Protein AF-A0A4Q5YUN9-F1 (afdb_monomer_lite)

pLDDT: mean 82.02, std 14.16, range [30.28, 95.19]

Radius of gyration: 18.3 Å; chains: 1; bounding box: 40×48×58 Å

Secondary structure (DSSP, 8-state):
--PPPPPEEEE-GGGGGGSTT---HHHHHHHHHHHHT----TT-TTS-HHHHHHHHHHS-TTS-HHHHHHHHHHHHHHHHHHSPPPHHHHHHHHHHHTSS-SEEEE---S-HHHHTT-TTHHHHHHHHBS-SS--TT-TT-EEEETTEEEEETT--S-----------

Structure (mmCIF, N/CA/C/O backbone):
data_AF-A0A4Q5YUN9-F1
#
_entry.id   AF-A0A4Q5YUN9-F1
#
loop_
_atom_site.group_PDB
_atom_site.id
_atom_site.type_symbol
_atom_site.label_atom_id
_atom_site.label_alt_id
_atom_site.label_comp_id
_atom_site.label_asym_id
_atom_site.label_entity_id
_atom_site.label_seq_id
_atom_site.pdbx_PDB_ins_code
_atom_site.Cartn_x
_atom_site.Cartn_y
_atom_site.Cartn_z
_atom_site.occupancy
_atom_site.B_iso_or_equiv
_atom_site.auth_seq_id
_atom_site.auth_comp_id
_atom_site.auth_asym_id
_atom_site.auth_atom_id
_atom_site.pdbx_PDB_model_num
ATOM 1 N N . MET A 1 1 ? -8.666 -15.194 35.781 1.00 43.72 1 MET A N 1
ATOM 2 C CA . MET A 1 1 ? -8.783 -14.279 34.628 1.00 43.72 1 MET A CA 1
ATOM 3 C C . MET A 1 1 ? -8.007 -14.911 33.492 1.00 43.72 1 MET A C 1
ATOM 5 O O . MET A 1 1 ? -6.796 -15.022 33.620 1.00 43.72 1 MET A O 1
ATOM 9 N N . ASN A 1 2 ? -8.680 -15.401 32.452 1.00 51.34 2 ASN A N 1
ATOM 10 C CA . ASN A 1 2 ? -7.980 -15.794 31.231 1.00 51.34 2 ASN A CA 1
ATOM 11 C C . ASN A 1 2 ? -7.496 -14.503 30.572 1.00 51.34 2 ASN A C 1
ATOM 13 O O . ASN A 1 2 ? -8.319 -13.662 30.221 1.00 51.34 2 ASN A O 1
ATOM 17 N N . GLN A 1 3 ? -6.182 -14.313 30.477 1.00 57.44 3 GLN A N 1
ATOM 18 C CA . GLN A 1 3 ? -5.637 -13.286 29.598 1.00 57.44 3 GLN A CA 1
ATOM 19 C C . GLN A 1 3 ? -5.960 -13.714 28.166 1.00 57.44 3 GLN A C 1
ATOM 21 O O . GLN A 1 3 ? -5.531 -14.785 27.734 1.00 57.44 3 GLN A O 1
ATOM 26 N N . GLU A 1 4 ? -6.756 -12.919 27.453 1.00 69.44 4 GLU A N 1
ATOM 27 C CA . GLU A 1 4 ? -6.898 -13.103 26.013 1.00 69.44 4 GLU A CA 1
ATOM 28 C C . GLU A 1 4 ? -5.528 -12.926 25.363 1.00 69.44 4 GLU A C 1
ATOM 30 O O . GLU A 1 4 ? -4.819 -11.950 25.616 1.00 69.44 4 GLU A O 1
ATOM 35 N N . ILE A 1 5 ? -5.141 -13.901 24.542 1.00 71.25 5 ILE A N 1
ATOM 36 C CA . ILE A 1 5 ? -3.917 -13.814 23.755 1.00 71.25 5 ILE A CA 1
ATOM 37 C C . ILE A 1 5 ? -4.162 -12.749 22.680 1.00 71.25 5 ILE A C 1
ATOM 39 O O . ILE A 1 5 ? -5.113 -12.899 21.904 1.00 71.25 5 ILE A O 1
ATOM 43 N N . PRO A 1 6 ? -3.342 -11.687 22.607 1.00 71.94 6 PRO A N 1
ATOM 44 C CA . PRO A 1 6 ? -3.487 -10.679 21.572 1.00 71.94 6 PRO A CA 1
ATOM 45 C C . PRO A 1 6 ? -3.319 -11.335 20.200 1.00 71.94 6 PRO A C 1
ATOM 47 O O . PRO A 1 6 ? -2.358 -12.064 19.948 1.00 71.94 6 PRO A O 1
ATOM 50 N N . ARG A 1 7 ? -4.290 -11.098 19.320 1.00 87.00 7 ARG A N 1
ATOM 51 C CA . ARG A 1 7 ? -4.299 -11.604 17.946 1.00 87.00 7 ARG A CA 1
ATOM 52 C C . ARG A 1 7 ? -3.913 -10.471 17.013 1.00 87.00 7 ARG A C 1
ATOM 54 O O . ARG A 1 7 ? -4.378 -9.350 17.191 1.00 87.00 7 ARG A O 1
ATOM 61 N N . ALA A 1 8 ? -3.091 -10.788 16.022 1.00 92.81 8 ALA A N 1
ATOM 62 C CA . ALA A 1 8 ? -2.736 -9.873 14.952 1.00 92.81 8 ALA A CA 1
ATOM 63 C C . ALA A 1 8 ? -3.040 -10.518 13.600 1.00 92.81 8 ALA A C 1
ATOM 65 O O . ALA A 1 8 ? -2.871 -11.730 13.437 1.00 92.81 8 ALA A O 1
ATOM 66 N N . LEU A 1 9 ? -3.470 -9.708 12.635 1.00 94.81 9 LEU A N 1
ATOM 67 C CA . LEU A 1 9 ? -3.701 -10.143 11.262 1.00 94.81 9 LEU A CA 1
ATOM 68 C C . LEU A 1 9 ? -2.614 -9.574 10.353 1.00 94.81 9 LEU A C 1
ATOM 70 O O . LEU A 1 9 ? -2.399 -8.364 10.327 1.00 94.81 9 LEU A O 1
ATOM 74 N N . PHE A 1 10 ? -1.935 -10.442 9.601 1.00 94.94 10 PHE A N 1
ATOM 75 C CA . PHE A 1 10 ? -0.950 -10.020 8.610 1.00 94.94 10 PHE A CA 1
ATOM 76 C C . PHE A 1 10 ? -1.547 -10.068 7.204 1.00 94.94 10 PHE A C 1
ATOM 78 O O . PHE A 1 10 ? -2.002 -11.117 6.748 1.00 94.94 10 PHE A O 1
ATOM 85 N N . ILE A 1 11 ? -1.557 -8.920 6.529 1.00 93.19 11 ILE A N 1
ATOM 86 C CA . ILE A 1 11 ? -2.291 -8.700 5.285 1.00 93.19 11 ILE A CA 1
ATOM 87 C C . ILE A 1 11 ? -1.355 -8.198 4.191 1.00 93.19 11 ILE A C 1
ATOM 89 O O . ILE A 1 11 ? -0.727 -7.146 4.316 1.00 93.19 11 ILE A O 1
ATOM 93 N N . GLY A 1 12 ? -1.326 -8.918 3.073 1.00 90.88 12 GLY A N 1
ATOM 94 C CA . GLY A 1 12 ? -0.657 -8.476 1.852 1.00 90.88 12 GLY A CA 1
ATOM 95 C C . GLY A 1 12 ? -1.614 -7.917 0.799 1.00 90.88 12 GLY A C 1
ATOM 96 O O . GLY A 1 12 ? -2.833 -7.890 0.972 1.00 90.88 12 GLY A O 1
ATOM 97 N N . ASN A 1 13 ? -1.060 -7.566 -0.364 1.00 85.94 13 ASN A N 1
ATOM 98 C CA . ASN A 1 13 ? -1.799 -6.904 -1.448 1.00 85.94 13 ASN A CA 1
ATOM 99 C C . ASN A 1 13 ? -2.869 -7.799 -2.103 1.00 85.94 13 ASN A C 1
ATOM 101 O O . ASN A 1 13 ? -3.626 -7.345 -2.953 1.00 85.94 13 ASN A O 1
ATOM 105 N N . GLY A 1 14 ? -2.959 -9.076 -1.717 1.00 87.00 14 GLY A N 1
ATOM 106 C CA . GLY A 1 14 ? -3.996 -9.991 -2.196 1.00 87.00 14 GLY A CA 1
ATOM 107 C C . GLY A 1 14 ? -5.412 -9.454 -1.970 1.00 87.00 14 GLY A C 1
ATOM 108 O O . GLY A 1 14 ? -6.242 -9.568 -2.868 1.00 87.00 14 GLY A O 1
ATOM 109 N N . ILE A 1 15 ? -5.668 -8.785 -0.840 1.00 88.31 15 ILE A N 1
ATOM 110 C CA . ILE A 1 15 ? -6.987 -8.197 -0.555 1.00 88.31 15 ILE A CA 1
ATOM 111 C C . ILE A 1 15 ? -7.344 -7.030 -1.485 1.00 88.31 15 ILE A C 1
ATOM 113 O O . ILE A 1 15 ? -8.520 -6.770 -1.712 1.00 88.31 15 ILE A O 1
ATOM 117 N N . ASN A 1 16 ? -6.352 -6.374 -2.092 1.00 84.69 16 ASN A N 1
ATOM 118 C CA . ASN A 1 16 ? -6.584 -5.322 -3.079 1.00 84.69 16 ASN A CA 1
ATOM 119 C C . ASN A 1 16 ? -6.946 -5.873 -4.462 1.00 84.69 16 ASN A C 1
ATOM 121 O O . ASN A 1 16 ? -7.390 -5.126 -5.326 1.00 84.69 16 ASN A O 1
ATOM 125 N N . ARG A 1 17 ? -6.782 -7.184 -4.684 1.00 83.25 17 ARG A N 1
ATOM 126 C CA . ARG A 1 17 ? -7.028 -7.840 -5.977 1.00 83.25 17 ARG A CA 1
ATOM 127 C C . ARG A 1 17 ? -8.444 -8.381 -6.148 1.00 83.25 17 ARG A C 1
ATOM 129 O O . ARG A 1 17 ? -8.734 -8.995 -7.168 1.00 83.25 17 ARG A O 1
ATOM 136 N N . VAL A 1 18 ? -9.318 -8.176 -5.165 1.00 82.31 18 VAL A N 1
ATOM 137 C CA . VAL A 1 18 ? -10.702 -8.680 -5.201 1.00 82.31 18 VAL A CA 1
ATOM 138 C C . VAL A 1 18 ? -11.611 -7.879 -6.136 1.00 82.31 18 VAL A C 1
ATOM 140 O O . VAL A 1 18 ? -12.708 -8.328 -6.458 1.00 82.31 18 VAL A O 1
ATOM 143 N N . ALA A 1 19 ? -11.169 -6.697 -6.570 1.00 78.94 19 ALA A N 1
ATOM 144 C CA . ALA A 1 19 ? -11.916 -5.834 -7.470 1.00 78.94 19 ALA A CA 1
ATOM 145 C C . ALA A 1 19 ? -11.408 -5.927 -8.919 1.00 78.94 19 ALA A C 1
ATOM 147 O O . ALA A 1 19 ? -10.200 -6.037 -9.134 1.00 78.94 19 ALA A O 1
ATOM 148 N N . PRO A 1 20 ? -12.293 -5.785 -9.925 1.00 73.50 20 PRO A N 1
ATOM 149 C CA . PRO A 1 20 ? -11.892 -5.722 -11.334 1.00 73.50 20 PRO A CA 1
ATOM 150 C C . PRO A 1 20 ? -10.954 -4.553 -11.664 1.00 73.50 20 PRO A C 1
ATOM 152 O O . PRO A 1 20 ? -10.188 -4.629 -12.617 1.00 73.50 20 PRO A O 1
ATOM 155 N N . THR A 1 21 ? -11.007 -3.475 -10.878 1.00 72.94 21 THR A N 1
ATOM 156 C CA . THR A 1 21 ? -10.164 -2.280 -11.037 1.00 72.94 21 THR A CA 1
ATOM 157 C C . THR A 1 21 ? -8.778 -2.430 -10.404 1.00 72.94 21 THR A C 1
ATOM 159 O O . THR A 1 21 ? -7.999 -1.479 -10.406 1.00 72.94 21 THR A O 1
ATOM 162 N N . ALA A 1 22 ? -8.457 -3.598 -9.839 1.00 74.56 22 ALA A N 1
ATOM 163 C CA . ALA A 1 22 ? -7.184 -3.827 -9.179 1.00 74.56 22 ALA A CA 1
ATOM 164 C C . ALA A 1 22 ? -6.011 -3.721 -10.160 1.00 74.56 22 ALA A C 1
ATOM 166 O O . ALA A 1 22 ? -5.960 -4.406 -11.183 1.00 74.56 22 ALA A O 1
ATOM 167 N N . VAL A 1 23 ? -5.018 -2.910 -9.798 1.00 77.50 23 VAL A N 1
ATOM 168 C CA . VAL A 1 23 ? -3.781 -2.785 -10.569 1.00 77.50 23 VAL A CA 1
ATOM 169 C C . VAL A 1 23 ? -2.986 -4.086 -10.451 1.00 77.50 23 VAL A C 1
ATOM 171 O O . VAL A 1 23 ? -2.543 -4.474 -9.367 1.00 77.50 23 VAL A O 1
ATOM 174 N N . SER A 1 24 ? -2.812 -4.780 -11.577 1.00 81.69 24 SER A N 1
ATOM 175 C CA . SER A 1 24 ? -1.948 -5.957 -11.650 1.00 81.69 24 SER A CA 1
ATOM 176 C C . SER A 1 24 ? -0.476 -5.547 -11.771 1.00 81.69 24 SER A C 1
ATOM 178 O O . SER A 1 24 ? -0.161 -4.485 -12.307 1.00 81.69 24 SER A O 1
ATOM 180 N N . TRP A 1 25 ? 0.441 -6.404 -11.314 1.00 82.88 25 TRP A N 1
ATOM 181 C CA . TRP A 1 25 ? 1.881 -6.171 -11.476 1.00 82.88 25 TRP A CA 1
ATOM 182 C C . TRP A 1 25 ? 2.306 -6.063 -12.945 1.00 82.88 25 TRP A C 1
ATOM 184 O O . TRP A 1 25 ? 3.119 -5.202 -13.263 1.00 82.88 25 TRP A O 1
ATOM 194 N N . GLY A 1 26 ? 1.739 -6.882 -13.837 1.00 85.94 26 GLY A N 1
ATOM 195 C CA . GLY A 1 26 ? 2.041 -6.820 -15.270 1.00 85.94 26 GLY A CA 1
ATOM 196 C C . GLY A 1 26 ? 1.648 -5.468 -15.862 1.00 85.94 26 GLY A C 1
ATOM 197 O O . GLY A 1 26 ? 2.488 -4.771 -16.419 1.00 85.94 26 GLY A O 1
ATOM 198 N N . SER A 1 27 ? 0.409 -5.036 -15.614 1.00 87.19 27 SER A N 1
ATOM 199 C CA . SER A 1 27 ? -0.101 -3.735 -16.069 1.00 87.19 27 SER A CA 1
ATOM 200 C C . SER A 1 27 ? 0.699 -2.559 -15.495 1.00 87.19 27 SER A C 1
ATOM 202 O O . SER A 1 27 ? 0.921 -1.562 -16.178 1.00 87.19 27 SER A O 1
ATOM 204 N N . LEU A 1 28 ? 1.154 -2.671 -14.241 1.00 89.06 28 LEU A N 1
ATOM 205 C CA . LEU A 1 28 ? 1.999 -1.664 -13.603 1.00 89.06 28 LEU A CA 1
ATOM 206 C C . LEU A 1 28 ? 3.365 -1.552 -14.292 1.00 89.06 28 LEU A C 1
ATOM 208 O O . LEU A 1 28 ? 3.816 -0.444 -14.580 1.00 89.06 28 LEU A O 1
ATOM 212 N N . LEU A 1 29 ? 4.020 -2.685 -14.557 1.00 91.50 29 LEU A N 1
ATOM 213 C CA . LEU A 1 29 ? 5.324 -2.714 -15.217 1.00 91.50 29 LEU A CA 1
ATOM 214 C C . LEU A 1 29 ? 5.233 -2.273 -16.681 1.00 91.50 29 LEU A C 1
ATOM 216 O O . LEU A 1 29 ? 6.092 -1.522 -17.127 1.00 91.50 29 LEU A O 1
ATOM 220 N N . GLU A 1 30 ? 4.178 -2.644 -17.406 1.00 91.31 30 GLU A N 1
ATOM 221 C CA . GLU A 1 30 ? 3.917 -2.133 -18.760 1.00 91.31 30 GLU A CA 1
ATOM 222 C C . GLU A 1 30 ? 3.748 -0.609 -18.766 1.00 91.31 30 GLU A C 1
ATOM 224 O O . GLU A 1 30 ? 4.297 0.094 -19.613 1.00 91.31 30 GLU A O 1
ATOM 229 N N . ASN A 1 31 ? 3.024 -0.060 -17.789 1.00 91.69 31 ASN A N 1
ATOM 230 C CA . ASN A 1 31 ? 2.848 1.385 -17.694 1.00 91.69 31 ASN A CA 1
ATOM 231 C C . ASN A 1 31 ? 4.172 2.107 -17.386 1.00 91.69 31 ASN A C 1
ATOM 233 O O . ASN A 1 31 ? 4.470 3.155 -17.962 1.00 91.69 31 ASN A O 1
ATOM 237 N N . LEU A 1 32 ? 4.996 1.527 -16.509 1.00 91.69 32 LEU A N 1
ATOM 238 C CA . LEU A 1 32 ? 6.330 2.040 -16.209 1.00 91.69 32 LEU A CA 1
ATOM 239 C C . LEU A 1 32 ? 7.255 1.964 -17.432 1.00 91.69 32 LEU A C 1
ATOM 241 O O . LEU A 1 32 ? 8.004 2.908 -17.674 1.00 91.69 32 LEU A O 1
ATOM 245 N N . SER A 1 33 ? 7.201 0.885 -18.217 1.00 90.88 33 SER A N 1
ATOM 246 C CA . SER A 1 33 ? 8.100 0.692 -19.363 1.00 90.88 33 SER A CA 1
ATOM 247 C C . SER A 1 33 ? 7.824 1.744 -20.430 1.00 90.88 33 SER A C 1
ATOM 249 O O . SER A 1 33 ? 8.746 2.405 -20.907 1.00 90.88 33 SER A O 1
ATOM 251 N N . GLN A 1 34 ? 6.543 2.019 -20.681 1.00 91.50 34 GLN A N 1
ATOM 252 C CA . GLN A 1 34 ? 6.093 3.098 -21.554 1.00 91.50 34 GLN A CA 1
ATOM 253 C C . GLN A 1 34 ? 6.468 4.482 -21.009 1.00 91.50 34 GLN A C 1
ATOM 255 O O . GLN A 1 34 ? 7.010 5.309 -21.740 1.00 91.50 34 GLN A O 1
ATOM 260 N N . LYS A 1 35 ? 6.213 4.749 -19.719 1.00 91.31 35 LYS A N 1
ATOM 261 C CA . LYS A 1 35 ? 6.462 6.063 -19.102 1.00 91.31 35 LYS A CA 1
ATOM 262 C C . LYS A 1 35 ? 7.938 6.452 -19.114 1.00 91.31 35 LYS A C 1
ATOM 264 O O . LYS A 1 35 ? 8.254 7.619 -19.338 1.00 91.31 35 LYS A O 1
ATOM 269 N N . PHE A 1 36 ? 8.815 5.496 -18.826 1.00 88.88 36 PHE A N 1
ATOM 270 C CA . PHE A 1 36 ? 10.256 5.719 -18.734 1.00 88.88 36 PHE A CA 1
ATOM 271 C C . PHE A 1 36 ? 10.995 5.363 -20.027 1.00 88.88 36 PHE A C 1
ATOM 273 O O . PHE A 1 36 ? 12.206 5.542 -20.078 1.00 88.88 36 PHE A O 1
ATOM 280 N N . ASN A 1 37 ? 10.287 4.925 -21.074 1.00 88.19 37 ASN A N 1
ATOM 281 C CA . ASN A 1 37 ? 10.857 4.505 -22.355 1.00 88.19 37 ASN A CA 1
ATOM 282 C C . ASN A 1 37 ? 11.957 3.439 -22.183 1.00 88.19 37 ASN A C 1
ATOM 284 O O . ASN A 1 37 ? 13.083 3.598 -22.656 1.00 88.19 37 ASN A O 1
ATOM 288 N N . VAL A 1 38 ? 11.640 2.380 -21.434 1.00 87.44 38 VAL A N 1
ATOM 289 C CA . VAL A 1 38 ? 12.524 1.228 -21.212 1.00 87.44 38 VAL A CA 1
ATOM 290 C C . VAL A 1 38 ? 11.939 0.018 -21.923 1.00 87.44 38 VAL A C 1
ATOM 292 O O . VAL A 1 38 ? 10.766 -0.292 -21.735 1.00 87.44 38 VAL A O 1
ATOM 295 N N . ASP A 1 39 ? 12.755 -0.670 -22.713 1.00 87.00 39 ASP A N 1
ATOM 296 C CA . ASP A 1 39 ? 12.360 -1.916 -23.367 1.00 87.00 39 ASP A CA 1
ATOM 297 C C . ASP A 1 39 ? 12.600 -3.099 -22.422 1.00 87.00 39 ASP A C 1
ATOM 299 O O . ASP A 1 39 ? 13.734 -3.325 -21.999 1.00 87.00 39 ASP A O 1
ATOM 303 N N . ILE A 1 40 ? 11.530 -3.808 -22.045 1.00 87.94 40 ILE A N 1
ATOM 304 C CA . ILE A 1 40 ? 11.577 -4.962 -21.138 1.00 87.94 40 ILE A CA 1
ATOM 305 C C . ILE A 1 40 ? 10.619 -6.033 -21.623 1.00 87.94 40 ILE A C 1
ATOM 307 O O . ILE A 1 40 ? 9.424 -5.796 -21.793 1.00 87.94 40 ILE A O 1
ATOM 311 N N . ASP A 1 41 ? 11.133 -7.253 -21.733 1.00 89.56 41 ASP A N 1
ATOM 312 C CA . ASP A 1 41 ? 10.315 -8.428 -22.013 1.00 89.56 41 ASP A CA 1
ATOM 313 C C . ASP A 1 41 ? 9.504 -8.855 -20.776 1.00 89.56 41 ASP A C 1
ATOM 315 O O . ASP A 1 41 ? 10.024 -9.527 -19.889 1.00 89.56 41 ASP A O 1
ATOM 319 N N . LEU A 1 42 ? 8.236 -8.457 -20.697 1.00 88.25 42 LEU A N 1
ATOM 320 C CA . LEU A 1 42 ? 7.323 -8.865 -19.620 1.00 88.25 42 LEU A CA 1
ATOM 321 C C . LEU A 1 42 ? 6.608 -10.199 -19.895 1.00 88.25 42 LEU A C 1
ATOM 323 O O . LEU A 1 42 ? 5.836 -10.648 -19.051 1.00 88.25 42 LEU A O 1
ATOM 327 N N . GLN A 1 43 ? 6.859 -10.827 -21.049 1.00 88.81 43 GLN A N 1
ATOM 328 C CA . GLN A 1 43 ? 6.252 -12.099 -21.460 1.00 88.81 43 GLN A CA 1
ATOM 329 C C . GLN 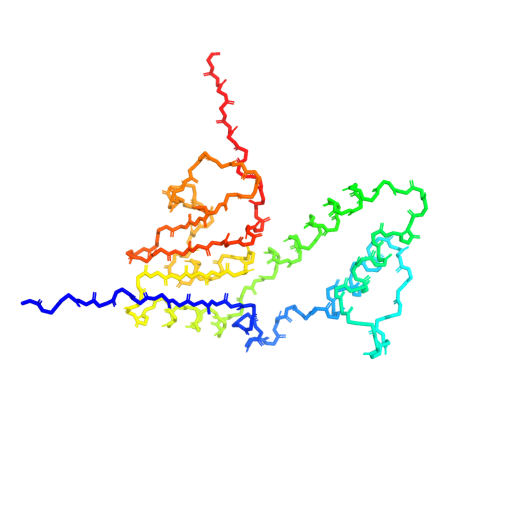A 1 43 ? 7.154 -13.306 -21.155 1.00 88.81 43 GLN A C 1
ATOM 331 O O . GLN A 1 43 ? 6.772 -14.450 -21.386 1.00 88.81 43 GLN A O 1
ATOM 336 N N . ASN A 1 44 ? 8.360 -13.069 -20.635 1.00 88.62 44 ASN A N 1
ATOM 337 C CA . ASN A 1 44 ? 9.283 -14.125 -20.248 1.00 88.62 44 ASN A CA 1
ATOM 338 C C . ASN A 1 44 ? 8.870 -14.784 -18.923 1.00 88.62 44 ASN A C 1
ATOM 340 O O . ASN A 1 44 ? 9.114 -14.237 -17.847 1.00 88.62 44 ASN A O 1
ATOM 344 N N . ASP A 1 45 ? 8.349 -16.009 -19.003 1.00 87.44 45 ASP A N 1
ATOM 345 C CA . ASP A 1 45 ? 7.948 -16.820 -17.843 1.00 87.44 45 ASP A CA 1
ATOM 346 C C . ASP A 1 45 ? 9.085 -17.089 -16.838 1.00 87.44 45 ASP A C 1
ATOM 348 O O . ASP A 1 45 ? 8.836 -17.335 -15.657 1.00 87.44 45 ASP A O 1
ATOM 352 N N . LEU A 1 46 ? 10.349 -17.035 -17.276 1.00 90.75 46 LEU A N 1
ATOM 353 C CA . LEU A 1 46 ? 11.522 -17.207 -16.413 1.00 90.75 46 LEU A CA 1
ATOM 354 C C . LEU A 1 46 ? 11.952 -15.904 -15.724 1.00 90.75 46 LEU A C 1
ATOM 356 O O . LEU A 1 46 ? 12.836 -15.937 -14.864 1.00 90.75 46 LEU A O 1
ATOM 360 N N . LYS A 1 47 ? 11.352 -14.762 -16.082 1.00 89.44 47 LYS A N 1
ATOM 361 C CA . LYS A 1 47 ? 11.667 -13.448 -15.518 1.00 89.44 47 LYS A CA 1
ATOM 362 C C . LYS A 1 47 ? 10.533 -12.971 -14.604 1.00 89.44 47 LYS A C 1
ATOM 364 O O . LYS A 1 47 ? 9.623 -12.275 -15.053 1.00 89.44 47 LYS A O 1
ATOM 369 N N . PRO A 1 48 ? 10.573 -13.298 -13.300 1.00 89.38 48 PRO A N 1
ATOM 370 C CA . PRO A 1 48 ? 9.585 -12.794 -12.358 1.00 89.38 48 PRO A CA 1
ATOM 371 C C . PRO A 1 48 ? 9.611 -11.260 -12.297 1.00 89.38 48 PRO A C 1
ATOM 373 O O . PRO A 1 48 ? 10.654 -10.626 -12.459 1.00 89.38 48 PRO A O 1
ATOM 376 N N . PHE A 1 49 ? 8.459 -10.659 -11.999 1.00 88.88 49 PHE A N 1
ATOM 377 C CA . PHE A 1 49 ? 8.270 -9.203 -11.986 1.00 88.88 49 PHE A CA 1
ATOM 378 C C . PHE A 1 49 ? 9.294 -8.394 -11.173 1.00 88.88 49 PHE A C 1
ATOM 380 O O . PHE A 1 49 ? 9.669 -7.321 -11.644 1.00 88.88 49 PHE A O 1
ATOM 387 N N . PRO A 1 50 ? 9.805 -8.861 -10.014 1.00 89.00 50 PRO A N 1
ATOM 388 C CA . PRO A 1 50 ? 10.897 -8.169 -9.335 1.00 89.00 50 PRO A CA 1
ATOM 389 C C . PRO A 1 50 ? 12.153 -8.021 -10.203 1.00 89.00 50 PRO A C 1
ATOM 391 O O . PRO A 1 50 ? 12.725 -6.939 -10.241 1.00 89.00 50 PRO A O 1
ATOM 394 N N . LEU A 1 51 ? 12.536 -9.056 -10.961 1.00 90.88 51 LEU A N 1
ATOM 395 C CA . LEU A 1 51 ? 13.693 -8.981 -11.860 1.00 90.88 51 LEU A CA 1
ATOM 396 C C . LEU A 1 51 ? 13.433 -8.047 -13.042 1.00 90.88 51 LEU A C 1
ATOM 398 O O . LEU A 1 51 ? 14.320 -7.291 -13.420 1.00 90.88 51 LEU A O 1
ATOM 402 N N . ALA A 1 52 ? 12.217 -8.049 -13.595 1.00 91.19 52 ALA A N 1
ATOM 403 C CA . ALA A 1 52 ? 11.838 -7.093 -14.635 1.00 91.19 52 ALA A CA 1
ATOM 404 C C . ALA A 1 52 ? 11.905 -5.641 -14.126 1.00 91.19 52 ALA A C 1
ATOM 406 O O . ALA A 1 52 ? 12.389 -4.759 -14.828 1.00 91.19 52 ALA A O 1
ATOM 407 N N . PHE A 1 53 ? 11.476 -5.387 -12.886 1.00 90.88 53 PHE A N 1
ATOM 408 C CA . PHE A 1 53 ? 11.608 -4.072 -12.257 1.00 90.88 53 PHE A CA 1
ATOM 409 C C . PHE A 1 53 ? 13.076 -3.675 -12.037 1.00 90.88 53 PHE A C 1
ATOM 411 O O . PHE A 1 53 ? 13.440 -2.522 -12.247 1.00 90.88 53 PHE A O 1
ATOM 418 N N . GLU A 1 54 ? 13.935 -4.611 -11.632 1.00 89.75 54 GLU A N 1
ATOM 419 C CA . GLU A 1 54 ? 15.371 -4.357 -11.473 1.00 89.75 54 GLU A CA 1
ATOM 420 C C . GLU A 1 54 ? 16.063 -4.075 -12.812 1.00 89.75 54 GLU A C 1
ATOM 422 O O . GLU A 1 54 ? 16.839 -3.124 -12.903 1.00 89.75 54 GLU A O 1
ATOM 427 N N . GLU A 1 55 ? 15.740 -4.837 -13.861 1.00 90.38 55 GLU A N 1
ATOM 428 C CA . GLU A 1 55 ? 16.211 -4.614 -15.236 1.00 90.38 55 GLU A CA 1
ATOM 429 C C . GLU A 1 55 ? 15.885 -3.193 -15.713 1.00 90.38 55 GLU A C 1
ATOM 431 O O . GLU A 1 55 ? 16.728 -2.498 -16.279 1.00 90.38 55 GLU A O 1
ATOM 436 N N . MET A 1 56 ? 14.686 -2.726 -15.378 1.00 88.56 56 MET A N 1
ATOM 437 C CA . MET A 1 56 ? 14.215 -1.362 -15.590 1.00 88.56 56 MET A CA 1
ATOM 438 C C . MET A 1 56 ? 15.152 -0.301 -15.031 1.00 88.56 56 MET A C 1
ATOM 440 O O . MET A 1 56 ? 15.472 0.657 -15.728 1.00 88.56 56 MET A O 1
ATOM 444 N N . LEU A 1 57 ? 15.613 -0.496 -13.793 1.00 87.75 57 LEU A N 1
ATOM 445 C CA . LEU A 1 57 ? 16.471 0.451 -13.080 1.00 87.75 57 LEU A CA 1
ATOM 446 C C . LEU A 1 57 ? 17.884 0.527 -13.663 1.00 87.75 57 LEU A C 1
ATOM 448 O O . LEU A 1 57 ? 18.530 1.569 -13.557 1.00 87.75 57 LEU A O 1
ATOM 452 N N . ILE A 1 58 ? 18.377 -0.574 -14.235 1.00 84.44 58 ILE A N 1
ATOM 453 C CA . ILE A 1 58 ? 19.747 -0.680 -14.763 1.00 84.44 58 ILE A CA 1
ATOM 454 C C . ILE A 1 58 ? 19.828 -0.472 -16.279 1.00 84.44 58 ILE A C 1
ATOM 456 O O . ILE A 1 58 ? 20.908 -0.197 -16.800 1.00 84.44 58 ILE A O 1
ATOM 460 N N . GLY A 1 59 ? 18.708 -0.601 -16.996 1.00 76.56 59 GLY A N 1
ATOM 461 C CA . GLY A 1 59 ? 18.662 -0.583 -18.458 1.00 76.56 59 GLY A CA 1
ATOM 462 C C . GLY A 1 59 ? 18.997 0.772 -19.086 1.00 76.56 59 GLY A C 1
ATOM 463 O O . GLY A 1 59 ? 19.384 0.829 -20.254 1.00 76.56 59 GLY A O 1
ATOM 464 N N . GLN A 1 60 ? 18.908 1.870 -18.328 1.00 75.88 60 GLN A N 1
ATOM 465 C CA . GLN A 1 60 ? 19.201 3.209 -18.838 1.00 75.88 60 GLN A CA 1
ATOM 466 C C . GLN A 1 60 ? 20.591 3.706 -18.457 1.00 75.88 60 GLN A C 1
ATOM 468 O O . GLN A 1 60 ? 20.839 4.162 -17.346 1.00 75.88 60 GLN A O 1
ATOM 473 N N . LYS A 1 61 ? 21.489 3.682 -19.445 1.00 69.06 61 LYS A N 1
ATOM 474 C CA . LYS A 1 61 ? 22.910 4.027 -19.293 1.00 69.06 61 LYS A CA 1
ATOM 475 C C . LYS A 1 61 ? 23.179 5.481 -18.893 1.00 69.06 61 LYS A C 1
ATOM 477 O O . LYS A 1 61 ? 24.228 5.750 -18.319 1.00 69.06 61 LYS A O 1
ATOM 482 N N . GLU A 1 62 ? 22.270 6.405 -19.204 1.00 69.94 62 GLU A N 1
ATOM 483 C CA . GLU A 1 62 ? 22.477 7.849 -18.990 1.00 69.94 62 GLU A CA 1
ATOM 484 C C . GLU A 1 62 ? 21.772 8.405 -17.745 1.00 69.94 62 GLU A C 1
ATOM 486 O O . GLU A 1 62 ? 22.004 9.551 -17.366 1.00 69.94 62 GLU A O 1
ATOM 491 N N . THR A 1 63 ? 20.945 7.600 -17.071 1.00 75.94 63 THR A N 1
ATOM 492 C CA . THR A 1 63 ? 20.197 8.041 -15.888 1.00 75.94 63 THR A CA 1
ATOM 493 C C . THR A 1 63 ? 20.799 7.429 -14.631 1.00 75.94 63 THR A C 1
ATOM 495 O O . THR A 1 63 ? 21.066 6.232 -14.573 1.00 75.94 63 THR A O 1
ATOM 498 N N . ASN A 1 64 ? 20.989 8.235 -13.584 1.00 84.62 64 ASN A N 1
ATOM 499 C CA . ASN A 1 64 ? 21.375 7.713 -12.277 1.00 84.62 64 ASN A CA 1
ATOM 500 C C . ASN A 1 64 ? 20.286 6.740 -11.770 1.00 84.62 64 ASN A C 1
ATOM 502 O O . ASN A 1 64 ? 19.128 7.158 -11.645 1.00 84.62 64 ASN A O 1
ATOM 506 N N . PRO A 1 65 ? 20.620 5.485 -11.408 1.00 83.25 65 PRO A N 1
ATOM 507 C CA . PRO A 1 65 ? 19.636 4.508 -10.938 1.00 83.25 65 PRO A CA 1
ATOM 508 C C . PRO A 1 65 ? 18.790 4.993 -9.751 1.00 83.25 65 PRO A C 1
ATOM 510 O O . PRO A 1 65 ? 17.620 4.633 -9.629 1.00 83.25 65 PRO A O 1
ATOM 513 N N . ASN A 1 66 ? 19.339 5.854 -8.886 1.00 85.00 66 ASN A N 1
ATOM 514 C CA . ASN A 1 66 ? 18.594 6.425 -7.762 1.00 85.00 66 ASN A CA 1
ATOM 515 C C . ASN A 1 66 ? 17.516 7.422 -8.208 1.00 85.00 66 ASN A C 1
ATOM 517 O O . ASN A 1 66 ? 16.435 7.455 -7.614 1.00 85.00 66 ASN A O 1
ATOM 521 N N . ASP A 1 67 ? 17.793 8.220 -9.240 1.00 85.94 67 ASP A N 1
ATOM 522 C CA . ASP A 1 67 ? 16.829 9.178 -9.786 1.00 85.94 67 ASP A CA 1
ATOM 523 C C . ASP A 1 67 ? 15.718 8.448 -10.539 1.00 85.94 67 ASP A C 1
ATOM 525 O O . ASP A 1 67 ? 14.540 8.761 -10.355 1.00 85.94 67 ASP A O 1
ATOM 529 N N . MET A 1 68 ? 16.075 7.400 -11.288 1.00 86.50 68 MET A N 1
ATOM 530 C CA . MET A 1 68 ? 15.107 6.509 -11.924 1.00 86.50 68 MET A CA 1
ATOM 531 C C . MET A 1 68 ? 14.212 5.822 -10.888 1.00 86.50 68 MET A C 1
ATOM 533 O O . MET A 1 68 ? 12.988 5.911 -10.978 1.00 86.50 68 MET A O 1
ATOM 537 N N . LEU A 1 69 ? 14.797 5.229 -9.842 1.00 87.44 69 LEU A N 1
ATOM 538 C CA . LEU A 1 69 ? 14.044 4.606 -8.753 1.00 87.44 69 LEU A CA 1
ATOM 539 C C . LEU A 1 69 ? 13.084 5.595 -8.084 1.00 87.44 69 LEU A C 1
ATOM 541 O O . LEU A 1 69 ? 11.947 5.245 -7.761 1.00 87.44 69 LEU A O 1
ATOM 545 N N . LYS A 1 70 ? 13.533 6.833 -7.857 1.00 85.56 70 LYS A N 1
ATOM 546 C CA . LYS A 1 70 ? 12.700 7.891 -7.283 1.00 85.56 70 LYS A CA 1
ATOM 547 C C . LYS A 1 70 ? 11.533 8.238 -8.209 1.00 85.56 70 LYS A C 1
ATOM 549 O O . LYS A 1 70 ? 10.402 8.293 -7.727 1.00 85.56 70 LYS A O 1
ATOM 554 N N . GLY A 1 71 ? 11.789 8.429 -9.503 1.00 88.00 71 GLY A N 1
ATOM 555 C CA . GLY A 1 71 ? 10.758 8.722 -10.499 1.00 88.00 71 GLY A CA 1
ATOM 556 C C . GLY A 1 71 ? 9.732 7.596 -10.620 1.00 88.00 71 GLY A C 1
ATOM 557 O O . GLY A 1 71 ? 8.531 7.849 -10.556 1.00 88.00 71 GLY A O 1
ATOM 558 N N . MET A 1 72 ? 10.188 6.344 -10.710 1.00 88.75 72 MET A N 1
ATOM 559 C CA . MET A 1 72 ? 9.308 5.173 -10.779 1.00 88.75 72 MET A CA 1
ATOM 560 C C . MET A 1 72 ? 8.438 5.054 -9.527 1.00 88.75 72 MET A C 1
ATOM 562 O O . MET A 1 72 ? 7.234 4.862 -9.643 1.00 88.75 72 MET A O 1
ATOM 566 N N . LYS A 1 73 ? 9.002 5.246 -8.326 1.00 85.88 73 LYS A N 1
ATOM 567 C CA . LYS A 1 73 ? 8.226 5.244 -7.072 1.00 85.88 73 LYS A CA 1
ATOM 568 C C . LYS A 1 73 ? 7.162 6.337 -7.032 1.00 85.88 73 LYS A C 1
ATOM 570 O O . LYS A 1 73 ? 6.052 6.072 -6.584 1.00 85.88 73 LYS A O 1
ATOM 575 N N . GLN A 1 74 ? 7.485 7.545 -7.494 1.00 86.12 74 GLN A N 1
ATOM 576 C CA . GLN A 1 74 ? 6.514 8.640 -7.585 1.00 86.12 74 GLN A CA 1
ATOM 577 C C . GLN A 1 74 ? 5.379 8.300 -8.553 1.00 86.12 74 GLN A C 1
ATOM 579 O O . GLN A 1 74 ? 4.218 8.539 -8.237 1.00 86.12 74 GLN A O 1
ATOM 584 N N . HIS A 1 75 ? 5.709 7.698 -9.696 1.00 88.94 75 HIS A N 1
ATOM 585 C CA . HIS A 1 75 ? 4.730 7.287 -10.699 1.00 88.94 75 HIS A CA 1
ATOM 586 C C . HIS A 1 75 ? 3.836 6.137 -10.215 1.00 88.94 75 HIS A C 1
ATOM 588 O O . HIS A 1 75 ? 2.621 6.204 -10.363 1.00 88.94 75 HIS A O 1
ATOM 594 N N . ILE A 1 76 ? 4.408 5.126 -9.551 1.00 87.25 76 ILE A N 1
ATOM 595 C CA . ILE A 1 76 ? 3.643 4.058 -8.884 1.00 87.25 76 ILE A CA 1
ATOM 596 C C . ILE A 1 76 ? 2.698 4.661 -7.843 1.00 87.25 76 ILE A C 1
ATOM 598 O O . ILE A 1 76 ? 1.523 4.312 -7.807 1.00 87.25 76 ILE A O 1
ATOM 602 N N . GLY A 1 77 ? 3.199 5.588 -7.018 1.00 83.50 77 GLY A N 1
ATOM 603 C CA . GLY A 1 77 ? 2.377 6.301 -6.046 1.00 83.50 77 GLY A CA 1
ATOM 604 C C . GLY A 1 77 ? 1.204 7.013 -6.712 1.00 83.50 77 GLY A C 1
ATOM 605 O O . GLY A 1 77 ? 0.078 6.861 -6.266 1.00 83.50 77 GLY A O 1
ATOM 606 N N . HIS A 1 78 ? 1.436 7.702 -7.828 1.00 84.69 78 HIS A N 1
ATOM 607 C CA . HIS A 1 78 ? 0.378 8.369 -8.582 1.00 84.69 78 HIS A CA 1
ATOM 608 C C . HIS A 1 78 ? -0.706 7.393 -9.068 1.00 84.69 78 HIS A C 1
ATOM 610 O O . HIS A 1 78 ? -1.877 7.594 -8.752 1.00 84.69 78 HIS A O 1
ATOM 616 N N . ILE A 1 79 ? -0.318 6.289 -9.721 1.00 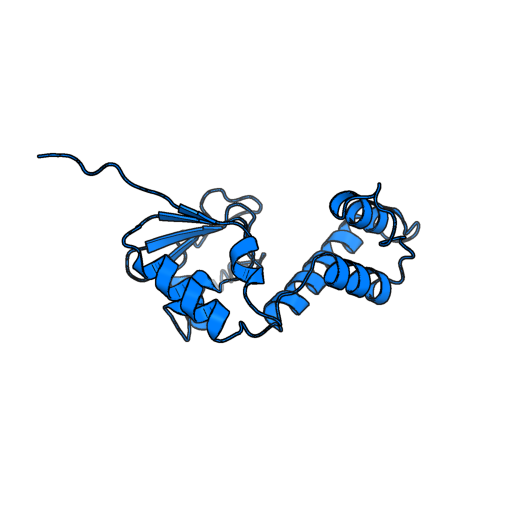83.88 79 ILE A N 1
ATOM 617 C CA . ILE A 1 79 ? -1.247 5.240 -10.181 1.00 83.88 79 ILE A CA 1
ATOM 618 C C . ILE A 1 79 ? -2.097 4.711 -9.019 1.00 83.88 79 ILE A C 1
ATOM 620 O O . ILE A 1 79 ? -3.311 4.566 -9.142 1.00 83.88 79 ILE A O 1
ATOM 624 N N . LEU A 1 80 ? -1.461 4.429 -7.880 1.00 79.19 80 LEU A N 1
ATOM 625 C CA . LEU A 1 80 ? -2.141 3.886 -6.707 1.00 79.19 80 LEU A CA 1
ATOM 626 C C . LEU A 1 80 ? -3.027 4.924 -5.996 1.00 79.19 80 LEU A C 1
ATOM 628 O O . LEU A 1 80 ? -4.025 4.538 -5.397 1.00 79.19 80 LEU A O 1
ATOM 632 N N . THR A 1 81 ? -2.697 6.221 -6.053 1.00 75.62 81 THR A N 1
ATOM 633 C CA . THR A 1 81 ? -3.557 7.287 -5.505 1.00 75.62 81 THR A CA 1
ATOM 634 C C . THR A 1 81 ? -4.758 7.600 -6.389 1.00 75.62 81 THR A C 1
ATOM 636 O O . THR A 1 81 ? -5.824 7.905 -5.865 1.00 75.62 81 THR A O 1
ATOM 639 N N . GLU A 1 82 ? -4.597 7.549 -7.713 1.00 74.44 82 GLU A N 1
ATOM 640 C CA . GLU A 1 82 ? -5.685 7.825 -8.658 1.00 74.44 82 GLU A CA 1
ATOM 641 C C . GLU A 1 82 ? -6.662 6.655 -8.776 1.00 74.44 82 GLU A C 1
ATOM 643 O O . GLU A 1 82 ? -7.836 6.847 -9.105 1.00 74.44 82 GLU A O 1
ATOM 648 N N . ALA A 1 83 ? -6.199 5.440 -8.475 1.00 71.06 83 ALA A N 1
ATOM 649 C CA . ALA A 1 83 ? -7.055 4.275 -8.362 1.00 71.06 83 ALA A CA 1
ATOM 650 C C . ALA A 1 83 ? -8.050 4.472 -7.207 1.00 71.06 83 ALA A C 1
ATOM 652 O O . ALA A 1 83 ? -7.749 4.227 -6.040 1.00 71.06 83 ALA A O 1
ATOM 653 N N . THR A 1 84 ? -9.267 4.904 -7.540 1.00 71.06 84 THR A N 1
ATOM 654 C CA . THR A 1 84 ? -10.368 4.931 -6.576 1.00 71.06 84 THR A CA 1
ATOM 655 C C . THR A 1 84 ? -10.694 3.485 -6.189 1.00 71.06 84 THR A C 1
ATOM 657 O O . THR A 1 84 ? -10.960 2.673 -7.085 1.00 71.06 84 THR A O 1
ATOM 660 N N . PRO A 1 85 ? -10.668 3.127 -4.891 1.00 74.75 85 PRO A N 1
ATOM 661 C CA . PRO A 1 85 ? -10.974 1.770 -4.471 1.00 74.75 85 PRO A CA 1
ATOM 662 C C . PRO A 1 85 ? -12.405 1.413 -4.871 1.00 74.75 85 PRO A C 1
ATOM 664 O O . PRO A 1 85 ? -13.340 2.200 -4.712 1.00 74.75 85 PRO A O 1
ATOM 667 N N . HIS A 1 86 ? -12.580 0.213 -5.416 1.00 83.56 86 HIS A N 1
ATOM 668 C CA . HIS A 1 86 ? -13.899 -0.255 -5.829 1.00 83.56 86 HIS A CA 1
ATOM 669 C C . HIS A 1 86 ? -14.796 -0.470 -4.594 1.00 83.56 86 HIS A C 1
ATOM 671 O O . HIS A 1 86 ? -14.293 -0.936 -3.569 1.00 83.56 86 HIS A O 1
ATOM 677 N N . PRO A 1 87 ? -16.122 -0.244 -4.663 1.00 85.69 87 PRO A N 1
ATOM 678 C CA . PRO A 1 87 ? -17.006 -0.429 -3.508 1.00 85.69 87 PRO A CA 1
ATOM 679 C C . PRO A 1 87 ? -16.890 -1.807 -2.838 1.00 85.69 87 PRO A C 1
ATOM 681 O O . PRO A 1 87 ? -16.813 -1.897 -1.617 1.00 85.69 87 PRO A O 1
ATOM 684 N N . SER A 1 88 ? -16.783 -2.884 -3.626 1.00 85.19 88 SER A N 1
ATOM 685 C CA . SER A 1 88 ? -16.605 -4.246 -3.087 1.00 85.19 88 SER A CA 1
ATOM 686 C C . SER A 1 88 ? -15.254 -4.465 -2.397 1.00 85.19 88 SER A C 1
ATOM 688 O O . SER A 1 88 ? -15.153 -5.275 -1.478 1.00 85.19 88 SER A O 1
ATOM 690 N N . GLN A 1 89 ? -14.210 -3.752 -2.830 1.00 87.19 89 GLN A N 1
ATOM 691 C CA . GLN A 1 89 ? -12.918 -3.758 -2.153 1.00 87.19 89 GLN A CA 1
ATOM 692 C C . GLN A 1 89 ? -13.067 -3.076 -0.796 1.00 87.19 89 GLN A C 1
ATOM 694 O O . GLN A 1 89 ? -12.680 -3.662 0.210 1.00 87.19 89 GLN A O 1
ATOM 699 N N . LEU A 1 90 ? -13.680 -1.891 -0.753 1.00 88.38 90 LEU A N 1
ATOM 700 C CA . LEU A 1 90 ? -13.876 -1.139 0.484 1.00 88.38 90 LEU A CA 1
ATOM 701 C C . LEU A 1 90 ? -14.726 -1.912 1.505 1.00 88.38 90 LEU A C 1
ATOM 703 O O . LEU A 1 90 ? -14.381 -1.952 2.681 1.00 88.38 90 LEU A O 1
ATOM 707 N N . GLU A 1 91 ? -15.773 -2.605 1.049 1.00 91.81 91 GLU A N 1
ATOM 708 C CA . GLU A 1 91 ? -16.606 -3.465 1.899 1.00 91.81 91 GLU A CA 1
ATOM 709 C C . GLU A 1 91 ? -15.798 -4.606 2.542 1.00 91.81 91 GLU A C 1
ATOM 711 O O . GLU A 1 91 ? -15.956 -4.895 3.728 1.00 91.81 91 GLU A O 1
ATOM 716 N N . LEU A 1 92 ? -14.904 -5.253 1.783 1.00 93.38 92 LEU A N 1
ATOM 717 C CA . LEU A 1 92 ? -14.020 -6.281 2.337 1.00 93.38 92 LEU A CA 1
ATOM 718 C C . LEU A 1 92 ? -13.075 -5.699 3.395 1.00 93.38 92 LEU A C 1
ATOM 720 O O . LEU A 1 92 ? -12.866 -6.326 4.431 1.00 93.38 92 LEU A O 1
ATOM 724 N N . HIS A 1 93 ? -12.514 -4.515 3.143 1.00 94.06 93 HIS A N 1
ATOM 725 C CA . HIS A 1 93 ? -11.625 -3.842 4.089 1.00 94.06 93 HIS A CA 1
ATOM 726 C C . HIS A 1 93 ? -12.364 -3.496 5.388 1.00 94.06 93 HIS A C 1
ATOM 728 O O . HIS A 1 93 ? -11.849 -3.801 6.461 1.00 94.06 93 HIS A O 1
ATOM 734 N N . ALA A 1 94 ? -13.600 -2.995 5.301 1.00 94.81 94 ALA A N 1
ATOM 735 C CA . ALA A 1 94 ? -14.429 -2.711 6.472 1.00 94.81 94 ALA A CA 1
ATOM 736 C C . ALA A 1 94 ? -14.689 -3.981 7.298 1.00 94.81 94 ALA A C 1
ATOM 738 O O . ALA A 1 94 ? -14.441 -4.002 8.500 1.00 94.81 94 ALA A O 1
ATOM 739 N N . LYS A 1 95 ? -15.060 -5.094 6.648 1.00 95.19 95 LYS A N 1
ATOM 740 C CA . LYS A 1 95 ? -15.250 -6.390 7.331 1.00 95.19 95 LYS A CA 1
ATOM 741 C C . LYS A 1 95 ? -13.983 -6.895 8.021 1.00 95.19 95 LYS A C 1
ATOM 743 O O . LYS A 1 95 ? -14.071 -7.532 9.068 1.00 95.19 95 LYS A O 1
ATOM 748 N N . ILE A 1 96 ? -12.813 -6.648 7.432 1.00 94.69 96 ILE A N 1
ATOM 749 C CA . ILE A 1 96 ? -11.522 -6.979 8.046 1.00 94.69 96 ILE A CA 1
ATOM 750 C C . ILE A 1 96 ? -11.290 -6.115 9.288 1.00 94.69 96 ILE A C 1
ATOM 752 O O . ILE A 1 96 ? -10.915 -6.647 10.328 1.00 94.69 96 ILE A O 1
ATOM 756 N N . MET A 1 97 ? -11.531 -4.809 9.202 1.00 94.31 97 MET A N 1
ATOM 757 C CA . MET A 1 97 ? -11.383 -3.896 10.338 1.00 94.31 97 MET A CA 1
ATOM 758 C C . MET A 1 97 ? -12.360 -4.261 11.474 1.00 94.31 97 MET A C 1
ATOM 760 O O . MET A 1 97 ? -11.990 -4.271 12.640 1.00 94.31 97 MET A O 1
ATOM 764 N N . GLU A 1 98 ? -13.575 -4.696 11.151 1.00 93.50 98 GLU A N 1
ATOM 765 C CA . GLU A 1 98 ? -14.614 -5.052 12.127 1.00 93.50 98 GLU A CA 1
ATOM 766 C C . GLU A 1 98 ? -14.504 -6.485 12.689 1.00 93.50 98 GLU A C 1
ATOM 768 O O . GLU A 1 98 ? -15.317 -6.894 13.518 1.00 93.50 98 GLU A O 1
ATOM 773 N N . CYS A 1 99 ? -13.500 -7.280 12.293 1.00 91.44 99 CYS A N 1
ATOM 774 C CA . CYS A 1 99 ? -13.423 -8.704 12.661 1.00 91.44 99 CYS A CA 1
ATOM 775 C C . CYS A 1 99 ? -13.017 -8.987 14.126 1.00 91.44 99 CYS A C 1
ATOM 777 O O . CYS A 1 99 ? -12.813 -10.144 14.506 1.00 91.44 99 CYS A O 1
ATOM 779 N N . GLY A 1 100 ? -12.897 -7.948 14.958 1.00 89.25 100 GLY A N 1
ATOM 780 C CA . GLY A 1 100 ? -12.533 -8.061 16.374 1.00 89.25 100 GLY A CA 1
ATOM 781 C C . GLY A 1 100 ? -11.033 -8.253 16.626 1.00 89.25 100 GLY A C 1
ATOM 782 O O . GLY A 1 100 ? -10.648 -8.766 17.678 1.00 89.25 100 GLY A O 1
ATOM 783 N N . ILE A 1 101 ? -10.184 -7.873 15.665 1.00 91.62 101 ILE A N 1
ATOM 784 C CA . ILE A 1 101 ? -8.722 -7.861 15.793 1.00 91.62 101 ILE A CA 1
ATOM 785 C C . ILE A 1 101 ? -8.256 -6.418 16.001 1.00 91.62 101 ILE A C 1
ATOM 787 O O . ILE A 1 101 ? -8.578 -5.544 15.207 1.00 91.62 101 ILE A O 1
ATOM 791 N N . SER A 1 102 ? -7.465 -6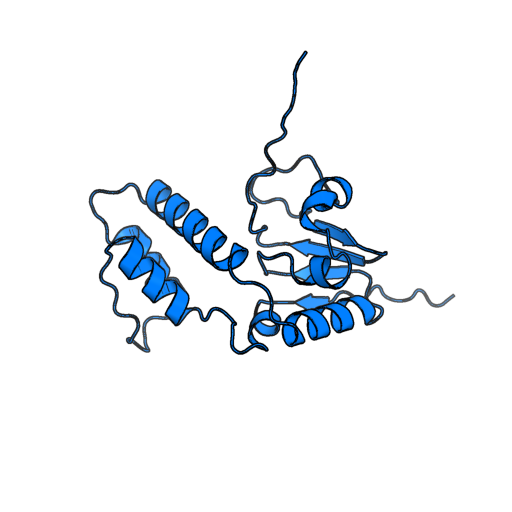.176 17.048 1.00 92.00 102 SER A N 1
ATOM 792 C CA . SER A 1 102 ? -6.981 -4.833 17.396 1.00 92.00 102 SER A CA 1
ATOM 793 C C . SER A 1 102 ? -5.649 -4.457 16.740 1.00 92.00 102 SER A C 1
ATOM 795 O O . SER A 1 102 ? -5.227 -3.310 16.840 1.00 92.00 102 SER A O 1
ATOM 797 N N . GLU A 1 103 ? -4.957 -5.404 16.102 1.00 93.44 103 GLU A N 1
ATOM 798 C CA . GLU A 1 103 ? -3.654 -5.183 15.463 1.00 93.44 103 GLU A CA 1
ATOM 799 C C . GLU A 1 103 ? -3.630 -5.783 14.052 1.00 93.44 103 GLU A C 1
ATOM 801 O O . GLU A 1 103 ? -3.724 -6.998 13.856 1.00 93.44 103 GLU A O 1
ATOM 806 N N . ILE A 1 104 ? -3.455 -4.923 13.056 1.00 94.81 104 ILE A N 1
ATOM 807 C CA . ILE A 1 104 ? -3.260 -5.290 11.659 1.00 94.81 104 ILE A CA 1
ATOM 808 C C . ILE A 1 104 ? -1.854 -4.880 11.247 1.00 94.81 104 ILE A C 1
ATOM 810 O O . ILE A 1 104 ? -1.412 -3.754 11.463 1.00 94.81 104 ILE A O 1
ATOM 814 N N . ILE A 1 105 ? -1.148 -5.805 10.612 1.00 93.62 105 ILE A N 1
ATOM 815 C CA . ILE A 1 105 ? 0.149 -5.566 9.993 1.00 93.62 105 ILE A CA 1
ATOM 816 C C . ILE A 1 105 ? -0.054 -5.704 8.489 1.00 93.62 105 ILE A C 1
ATOM 818 O O . ILE A 1 105 ? -0.634 -6.687 8.030 1.00 93.62 105 ILE A O 1
ATOM 822 N N . THR A 1 106 ? 0.417 -4.741 7.703 1.00 92.62 106 THR A N 1
ATOM 823 C CA . THR A 1 106 ? 0.279 -4.780 6.251 1.00 92.62 106 THR A CA 1
ATOM 824 C C . THR A 1 106 ? 1.551 -4.403 5.505 1.00 92.62 106 THR A C 1
ATOM 826 O O . THR A 1 106 ? 2.332 -3.546 5.920 1.00 92.62 106 THR A O 1
ATOM 829 N N . THR A 1 107 ? 1.752 -5.072 4.370 1.00 89.19 107 THR A N 1
ATOM 830 C CA . THR A 1 107 ? 2.759 -4.710 3.364 1.00 89.19 107 THR A CA 1
ATOM 831 C C . THR A 1 107 ? 2.211 -3.758 2.298 1.00 89.19 107 THR A C 1
ATOM 833 O O . THR A 1 107 ? 2.933 -3.438 1.355 1.00 89.19 107 THR A O 1
ATOM 836 N N . ASN A 1 108 ? 0.933 -3.378 2.383 1.00 88.56 108 ASN A N 1
ATOM 837 C CA . ASN A 1 108 ? 0.279 -2.519 1.401 1.00 88.56 108 ASN A CA 1
ATOM 838 C C . ASN A 1 108 ? 0.709 -1.066 1.603 1.00 88.56 108 ASN A C 1
ATOM 840 O O . ASN A 1 108 ? 0.890 -0.610 2.733 1.00 88.56 108 ASN A O 1
ATOM 844 N N . TYR A 1 109 ? 0.878 -0.350 0.493 1.00 85.19 109 TYR A N 1
ATOM 845 C CA . TYR A 1 109 ? 1.271 1.058 0.506 1.00 85.19 109 TYR A CA 1
ATOM 846 C C . TYR A 1 109 ? 0.068 2.006 0.611 1.00 85.19 109 TYR A C 1
ATOM 848 O O . TYR A 1 109 ? 0.234 3.124 1.09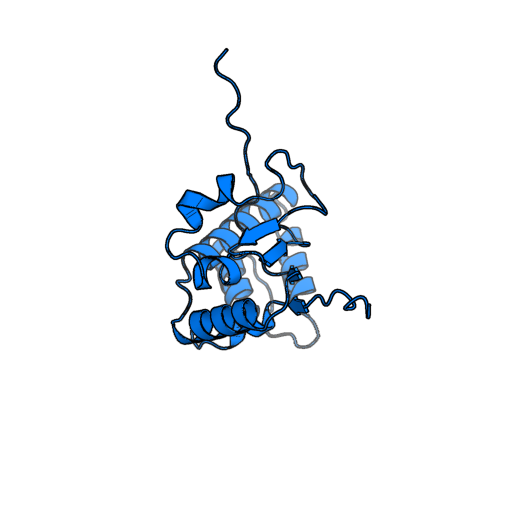0 1.00 85.19 109 TYR A O 1
ATOM 856 N N . ASP A 1 110 ? -1.105 1.595 0.126 1.00 87.75 110 ASP A N 1
ATOM 857 C CA . ASP A 1 110 ? -2.342 2.380 0.164 1.00 87.75 110 ASP A CA 1
ATOM 858 C C . ASP A 1 110 ? -2.980 2.429 1.561 1.00 87.75 110 ASP A C 1
ATOM 860 O O . ASP A 1 110 ? -2.543 1.736 2.474 1.00 87.75 110 ASP A O 1
ATOM 864 N N . TYR A 1 111 ? -4.030 3.243 1.691 1.00 90.62 111 TYR A N 1
ATOM 865 C CA . TYR A 1 111 ? -4.776 3.459 2.933 1.00 90.62 111 TYR A CA 1
ATOM 866 C C . TYR A 1 111 ? -6.200 2.887 2.881 1.00 90.62 111 TYR A C 1
ATOM 868 O O . TYR A 1 111 ? -7.129 3.455 3.455 1.00 90.62 111 TYR A O 1
ATOM 876 N N . ASN A 1 112 ? -6.439 1.822 2.105 1.00 91.38 112 ASN A N 1
ATOM 877 C CA . ASN A 1 112 ? -7.802 1.320 1.901 1.00 91.38 112 ASN A CA 1
ATOM 878 C C . ASN A 1 112 ? -8.411 0.709 3.171 1.00 91.38 112 ASN A C 1
ATOM 880 O O . ASN A 1 112 ? -9.631 0.732 3.324 1.00 91.38 112 ASN A O 1
ATOM 884 N N . LEU A 1 113 ? -7.585 0.194 4.091 1.00 93.94 113 LEU A N 1
ATOM 885 C CA . LEU A 1 113 ? -8.048 -0.302 5.392 1.00 93.94 113 LEU A CA 1
ATOM 886 C C . LEU A 1 113 ? -8.606 0.852 6.225 1.00 93.94 113 LEU A C 1
ATOM 888 O O . LEU A 1 113 ? -9.734 0.793 6.704 1.00 93.94 113 LEU A O 1
ATOM 892 N N . GLU A 1 114 ? -7.862 1.943 6.322 1.00 94.38 114 GLU A N 1
ATOM 893 C CA . GLU A 1 114 ? -8.234 3.115 7.101 1.00 94.38 114 GLU A CA 1
ATOM 894 C C . GLU A 1 114 ? -9.410 3.866 6.475 1.00 94.38 114 GLU A C 1
ATOM 896 O O . GLU A 1 114 ? -10.369 4.211 7.168 1.00 94.38 114 GLU A O 1
ATOM 901 N N . ARG A 1 115 ? -9.385 4.050 5.148 1.00 92.50 115 ARG A N 1
ATOM 902 C CA . ARG A 1 115 ? -10.469 4.686 4.381 1.00 92.50 115 ARG A CA 1
ATOM 903 C C . ARG A 1 115 ? -11.782 3.909 4.437 1.00 92.50 115 ARG A C 1
ATOM 905 O O . ARG A 1 115 ? -12.834 4.499 4.206 1.00 92.50 115 ARG A O 1
ATOM 912 N N . SER A 1 116 ? -11.741 2.606 4.728 1.00 93.25 116 SER A N 1
ATOM 913 C CA . SER A 1 116 ? -12.959 1.798 4.875 1.00 93.25 116 SER A CA 1
ATOM 914 C C . SER A 1 116 ? -13.772 2.150 6.119 1.00 93.25 116 SER A C 1
ATOM 916 O O . SER A 1 116 ? -14.978 1.924 6.130 1.00 93.25 116 SER A O 1
ATOM 918 N N . ILE A 1 117 ? -13.125 2.747 7.124 1.00 94.19 117 ILE A N 1
ATOM 919 C CA . ILE A 1 117 ? -13.748 3.157 8.385 1.00 94.19 117 ILE A CA 1
ATOM 920 C C . ILE A 1 117 ? -13.899 4.679 8.455 1.00 94.19 117 ILE A C 1
ATOM 922 O O . ILE A 1 117 ? -14.942 5.184 8.865 1.00 94.19 117 ILE A O 1
ATOM 926 N N . ILE A 1 118 ? -12.883 5.429 8.016 1.00 91.81 118 ILE A N 1
ATOM 927 C CA . ILE A 1 118 ? -12.868 6.893 8.068 1.00 91.81 118 ILE A CA 1
ATOM 928 C C . ILE A 1 118 ? -12.929 7.438 6.642 1.00 91.81 118 ILE A C 1
ATOM 930 O O . ILE A 1 118 ? -11.930 7.469 5.926 1.00 91.81 118 ILE A O 1
ATOM 934 N N . SER A 1 119 ? -14.099 7.927 6.231 1.00 85.94 119 SER A N 1
ATOM 935 C CA . SER A 1 119 ? -14.317 8.432 4.866 1.00 85.94 119 SER A CA 1
ATOM 936 C C . SER A 1 119 ? -13.421 9.621 4.495 1.00 85.94 119 SER A C 1
ATOM 938 O O . SER A 1 119 ? -13.074 9.785 3.331 1.00 85.94 119 SER A O 1
ATOM 940 N N . ASP A 1 120 ? -13.035 10.443 5.476 1.00 87.75 120 ASP A N 1
ATOM 941 C CA . ASP A 1 120 ? -12.121 11.588 5.316 1.00 87.75 120 ASP A CA 1
ATOM 942 C C . ASP A 1 120 ? -10.735 11.301 5.928 1.00 87.75 120 ASP A C 1
ATOM 944 O O . ASP A 1 120 ? -10.092 12.160 6.539 1.00 87.75 120 ASP A O 1
ATOM 948 N N . PHE A 1 121 ? -10.279 10.049 5.815 1.00 90.31 121 PHE A N 1
ATOM 949 C CA . PHE A 1 121 ? -9.013 9.613 6.401 1.00 90.31 121 PHE A CA 1
ATOM 950 C C . PHE A 1 121 ? -7.837 10.483 5.949 1.00 90.31 121 PHE A C 1
ATOM 952 O O . PHE A 1 121 ? -7.003 10.863 6.767 1.00 90.31 121 PHE A O 1
ATOM 959 N N . ASP A 1 122 ? -7.775 10.848 4.667 1.00 87.69 122 ASP A N 1
ATOM 960 C CA . ASP A 1 122 ? -6.639 11.585 4.109 1.00 87.69 122 ASP A CA 1
ATOM 961 C C . ASP A 1 122 ? -6.425 12.958 4.773 1.00 87.69 122 ASP A C 1
ATOM 963 O O . ASP A 1 122 ? -5.275 13.374 4.963 1.00 87.69 122 ASP A O 1
ATOM 967 N N . SER A 1 123 ? -7.504 13.626 5.194 1.00 87.19 123 SER A N 1
ATOM 968 C CA . SER A 1 123 ? -7.450 14.891 5.938 1.00 87.19 123 SER A CA 1
ATOM 969 C C . SER A 1 123 ? -7.040 14.689 7.402 1.00 87.19 123 SER A C 1
ATOM 971 O O . SER A 1 123 ? -6.368 15.541 7.988 1.00 87.19 123 SER A O 1
ATOM 973 N N . GLN A 1 124 ? -7.395 13.545 7.996 1.00 87.38 124 GLN A N 1
ATOM 974 C CA . GLN A 1 124 ? -7.193 13.244 9.420 1.00 87.38 124 GLN A CA 1
ATOM 975 C C . GLN A 1 124 ? -5.921 12.436 9.718 1.00 87.38 124 GLN A C 1
ATOM 977 O O . GLN A 1 124 ? -5.466 12.398 10.862 1.00 87.38 124 GLN A O 1
ATOM 982 N N . LYS A 1 125 ? -5.287 11.837 8.705 1.00 86.56 125 LYS A N 1
ATOM 983 C CA . LYS A 1 125 ? -4.174 10.881 8.847 1.00 86.56 125 LYS A CA 1
ATOM 984 C C . LYS A 1 125 ? -3.047 11.355 9.766 1.00 86.56 125 LYS A C 1
ATOM 986 O O . LYS A 1 125 ? -2.491 10.565 10.516 1.00 86.56 125 LYS A O 1
ATOM 991 N N . LYS A 1 126 ? -2.705 12.650 9.755 1.00 84.38 126 LYS A N 1
ATOM 992 C CA . LYS A 1 126 ? -1.640 13.203 10.616 1.00 84.38 126 LYS A CA 1
ATOM 993 C C . LYS A 1 126 ? -1.975 13.116 12.106 1.00 84.38 126 LYS A C 1
ATOM 995 O O . LYS A 1 126 ? -1.071 13.012 12.921 1.00 84.38 126 LYS A O 1
ATOM 1000 N N . GLN A 1 127 ? -3.253 13.206 12.458 1.00 85.69 127 GLN A N 1
ATOM 1001 C CA . GLN A 1 127 ? -3.715 13.114 13.843 1.00 85.69 127 GLN A CA 1
ATOM 1002 C C . GLN A 1 127 ? -3.834 11.652 14.285 1.00 85.69 127 GLN A C 1
ATOM 1004 O O . GLN A 1 127 ? -3.542 11.334 15.431 1.00 85.69 127 GLN A O 1
ATOM 1009 N N . LEU A 1 128 ? -4.210 10.773 13.353 1.00 87.06 128 LEU A N 1
ATOM 1010 C CA . LEU A 1 128 ? -4.384 9.334 13.575 1.00 87.06 128 LEU A CA 1
ATOM 1011 C C . LEU A 1 128 ? -3.062 8.552 13.565 1.00 87.06 128 LEU A C 1
ATOM 1013 O O . LEU A 1 128 ? -3.017 7.386 13.948 1.00 87.06 128 LEU A O 1
ATOM 1017 N N . ALA A 1 129 ? -1.984 9.163 13.082 1.00 87.81 129 ALA A N 1
ATOM 1018 C CA . ALA A 1 129 ? -0.674 8.544 12.994 1.00 87.81 129 ALA A CA 1
ATOM 1019 C C . ALA A 1 129 ? -0.115 8.187 14.381 1.00 87.81 129 ALA A C 1
ATOM 1021 O O . ALA A 1 129 ? -0.007 9.036 15.264 1.00 87.81 129 ALA A O 1
ATOM 1022 N N . LEU A 1 130 ? 0.338 6.939 14.536 1.00 85.44 130 LEU A N 1
ATOM 1023 C CA . LEU A 1 130 ? 0.971 6.452 15.771 1.00 85.44 130 LEU A CA 1
ATOM 1024 C C . LEU A 1 130 ? 2.290 7.169 16.074 1.00 85.44 130 LEU A C 1
ATOM 1026 O O . LEU A 1 130 ? 2.676 7.311 17.232 1.00 85.44 130 LEU A O 1
ATOM 1030 N N . ASN A 1 131 ? 2.992 7.604 15.027 1.00 76.06 131 ASN A N 1
ATOM 1031 C CA . ASN A 1 131 ? 4.209 8.387 15.145 1.00 76.06 131 ASN A CA 1
ATOM 1032 C C . ASN A 1 131 ? 4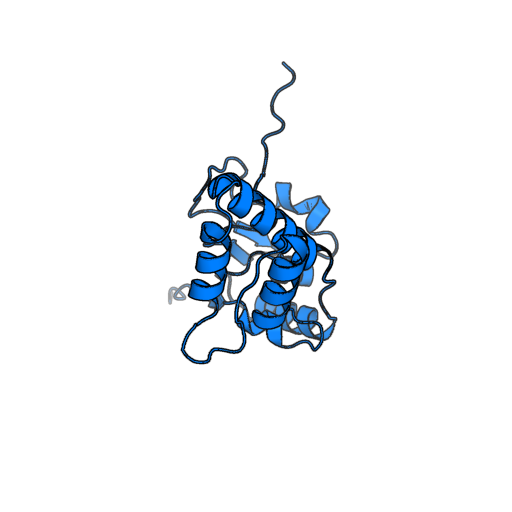.259 9.493 14.080 1.00 76.06 131 ASN A C 1
ATOM 1034 O O . ASN A 1 131 ? 4.146 9.246 12.876 1.00 76.06 131 ASN A O 1
ATOM 1038 N N . ASN A 1 132 ? 4.469 10.723 14.548 1.00 66.19 132 ASN A N 1
ATOM 1039 C CA . ASN A 1 132 ? 4.557 11.931 13.727 1.00 66.19 132 ASN A CA 1
ATOM 1040 C C . ASN A 1 132 ? 6.001 12.357 13.429 1.00 66.19 132 ASN A C 1
ATOM 1042 O O . ASN A 1 132 ? 6.223 13.263 12.626 1.00 66.19 132 ASN A O 1
ATOM 1046 N N . GLN A 1 133 ? 6.980 11.702 14.052 1.00 59.78 133 GLN A N 1
ATOM 1047 C CA . GLN A 1 133 ? 8.407 11.932 13.861 1.00 59.78 133 GLN A CA 1
ATOM 1048 C C . GLN A 1 133 ? 9.032 10.660 13.287 1.00 59.78 133 GLN A C 1
ATOM 1050 O O . GLN A 1 133 ? 9.493 9.790 14.025 1.00 59.78 133 GLN A O 1
ATOM 1055 N N . GLU A 1 134 ? 9.015 10.512 11.962 1.00 59.38 134 GLU A N 1
ATOM 1056 C CA . GLU A 1 134 ? 9.531 9.301 11.318 1.00 59.38 134 GLU A CA 1
ATOM 1057 C C . GLU A 1 134 ? 10.654 9.562 10.321 1.00 59.38 134 GLU A C 1
ATOM 1059 O O . GLU A 1 134 ? 10.608 10.489 9.512 1.00 59.38 134 GLU A O 1
ATOM 1064 N N . SER A 1 135 ? 11.642 8.668 10.349 1.00 56.91 135 SER A N 1
ATOM 1065 C CA . SER A 1 135 ? 12.705 8.548 9.359 1.00 56.91 135 SER A CA 1
ATOM 1066 C C . SER A 1 135 ? 12.388 7.447 8.337 1.00 56.91 135 SER A C 1
ATOM 1068 O O . SER A 1 135 ? 11.470 6.635 8.493 1.00 56.91 135 SER A O 1
ATOM 1070 N N . LYS A 1 136 ? 13.163 7.423 7.249 1.00 54.50 136 LYS A N 1
ATOM 1071 C CA . LYS A 1 136 ? 13.135 6.350 6.249 1.00 54.50 136 LYS A CA 1
ATOM 1072 C C . LYS A 1 136 ? 13.409 5.008 6.958 1.00 54.50 136 LYS A C 1
ATOM 1074 O O . LYS A 1 136 ? 14.419 4.907 7.644 1.00 54.50 136 LYS A O 1
ATOM 1079 N N . HIS A 1 137 ? 12.542 4.006 6.759 1.00 57.22 137 HIS A N 1
ATOM 1080 C CA . HIS A 1 137 ? 12.588 2.661 7.381 1.00 57.22 137 HIS A CA 1
ATOM 1081 C C . HIS A 1 137 ? 12.039 2.531 8.823 1.00 57.22 137 HIS A C 1
ATOM 1083 O O . HIS A 1 137 ? 12.454 1.633 9.552 1.00 57.22 137 HIS A O 1
ATOM 1089 N N . SER A 1 138 ? 11.092 3.382 9.243 1.00 64.56 138 SER A N 1
ATOM 1090 C CA . SER A 1 138 ? 10.416 3.223 10.545 1.00 64.56 138 SER A CA 1
ATOM 1091 C C . SER A 1 138 ? 9.671 1.885 10.663 1.00 64.56 138 SER A C 1
ATOM 1093 O O . SER A 1 138 ? 8.786 1.587 9.863 1.00 64.56 138 SER A O 1
ATOM 1095 N N . LEU A 1 139 ? 9.986 1.118 11.713 1.00 63.12 139 LEU A N 1
ATOM 1096 C CA . LEU A 1 139 ? 9.255 -0.092 12.121 1.00 63.12 139 LEU A CA 1
ATOM 1097 C C . LEU A 1 139 ? 7.914 0.223 12.808 1.00 63.12 139 LEU A C 1
ATOM 1099 O O . LEU A 1 139 ? 7.109 -0.676 13.037 1.00 63.12 139 LEU A O 1
ATOM 1103 N N . TYR A 1 140 ? 7.684 1.492 13.152 1.00 70.88 140 TYR A N 1
ATOM 1104 C CA . TYR A 1 140 ? 6.530 1.945 13.928 1.00 70.88 140 TYR A CA 1
ATOM 1105 C C . TYR A 1 140 ? 5.515 2.723 13.087 1.00 70.88 140 TYR A C 1
ATOM 1107 O O . TYR A 1 140 ? 4.600 3.332 13.643 1.00 70.88 140 TYR A O 1
ATOM 1115 N N . ARG A 1 141 ? 5.647 2.677 11.754 1.00 83.31 141 ARG A N 1
ATOM 1116 C CA . ARG A 1 141 ? 4.721 3.361 10.856 1.00 83.31 141 ARG A CA 1
ATOM 1117 C C . ARG A 1 141 ? 3.349 2.716 10.928 1.00 83.31 141 ARG A C 1
ATOM 1119 O O . ARG A 1 141 ? 3.190 1.538 10.611 1.00 83.31 141 ARG A O 1
ATOM 1126 N N . GLY A 1 142 ? 2.358 3.505 11.309 1.00 89.25 142 GLY A N 1
ATOM 1127 C CA . GLY A 1 142 ? 0.982 3.050 11.376 1.00 89.25 142 GLY A CA 1
ATOM 1128 C C . GLY A 1 142 ? 0.012 4.115 11.855 1.00 89.25 142 GLY A C 1
ATOM 1129 O O . GLY A 1 142 ? 0.410 5.247 12.161 1.00 89.25 142 GLY A O 1
ATOM 1130 N N . TYR A 1 143 ? -1.249 3.716 11.929 1.00 92.94 143 TYR A N 1
ATOM 1131 C CA . TYR A 1 143 ? -2.386 4.540 12.309 1.00 92.94 143 TYR A CA 1
ATOM 1132 C C . TYR A 1 143 ? -3.212 3.851 13.387 1.00 92.94 143 TYR A C 1
ATOM 1134 O O . TYR A 1 143 ? -3.301 2.624 13.424 1.00 92.94 143 TYR A O 1
ATOM 1142 N N . TRP A 1 144 ? -3.812 4.654 14.257 1.00 92.69 144 TRP A N 1
ATOM 1143 C CA . TRP A 1 144 ? -4.865 4.222 15.160 1.00 92.69 144 TRP A CA 1
ATOM 1144 C C . TRP A 1 144 ? -6.214 4.637 14.569 1.00 92.69 144 TRP A C 1
ATOM 1146 O O . TRP A 1 144 ? -6.450 5.822 14.343 1.00 92.69 144 TRP A O 1
ATOM 1156 N N . VAL A 1 145 ? -7.076 3.662 14.289 1.00 93.31 145 VAL A N 1
ATOM 1157 C CA . VAL A 1 145 ? -8.376 3.846 13.634 1.00 93.31 145 VAL A CA 1
ATOM 1158 C C . VAL A 1 145 ? -9.429 3.100 14.442 1.00 93.31 145 VAL A C 1
ATOM 1160 O O . VAL A 1 145 ? -9.413 1.8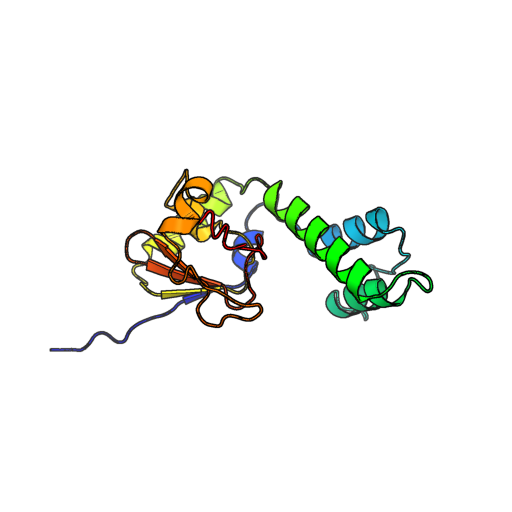75 14.473 1.00 93.31 145 VAL A O 1
ATOM 1163 N N . GLU A 1 146 ? -10.316 3.832 15.124 1.00 89.38 146 GLU A N 1
ATOM 1164 C CA . GLU A 1 146 ? -11.453 3.272 15.883 1.00 89.38 146 GLU A CA 1
ATOM 1165 C C . GLU A 1 146 ? -11.075 2.093 16.810 1.00 89.38 146 GLU A C 1
ATOM 1167 O O . GLU A 1 146 ? -11.754 1.072 16.879 1.00 89.38 146 GLU A O 1
ATOM 1172 N N . GLY A 1 147 ? -9.954 2.210 17.532 1.00 88.75 147 GLY A N 1
ATOM 1173 C CA . GLY A 1 147 ? -9.482 1.161 18.449 1.00 88.75 147 GLY A CA 1
ATOM 1174 C C . GLY A 1 147 ? -8.608 0.075 17.813 1.00 88.75 147 GLY A C 1
ATOM 1175 O O . GLY A 1 147 ? -8.161 -0.824 18.526 1.00 88.75 147 GLY A O 1
ATOM 1176 N N . ILE A 1 148 ? -8.319 0.172 16.514 1.00 93.31 148 ILE A N 1
ATOM 1177 C CA . ILE A 1 148 ? -7.481 -0.766 15.760 1.00 93.31 148 ILE A CA 1
ATOM 1178 C C . ILE A 1 148 ? -6.176 -0.078 15.368 1.00 93.31 148 ILE A C 1
ATOM 1180 O O . ILE A 1 148 ? -6.166 1.031 14.835 1.00 93.31 148 ILE A O 1
ATOM 1184 N N . THR A 1 149 ? -5.058 -0.754 15.597 1.00 94.25 149 THR A N 1
ATOM 1185 C CA . THR A 1 149 ? -3.751 -0.341 15.093 1.00 94.25 149 THR A CA 1
ATOM 1186 C C . THR A 1 149 ? -3.515 -0.960 13.716 1.00 94.25 149 THR A C 1
ATOM 1188 O O . THR A 1 149 ? -3.488 -2.184 13.596 1.00 94.25 149 THR A O 1
ATOM 1191 N N . VAL A 1 150 ? -3.256 -0.143 12.695 1.00 94.50 150 VAL A N 1
ATOM 1192 C CA . VAL A 1 150 ? -2.828 -0.597 11.360 1.00 94.50 150 VAL A CA 1
ATOM 1193 C C . VAL A 1 150 ? -1.370 -0.203 11.129 1.00 94.50 150 VAL A C 1
ATOM 1195 O O . VAL A 1 150 ? -1.031 0.976 11.178 1.00 94.50 150 VAL A O 1
ATOM 1198 N N . ARG A 1 151 ? -0.476 -1.176 10.911 1.00 92.56 151 ARG A N 1
ATOM 1199 C CA . ARG A 1 151 ? 0.976 -0.968 10.744 1.00 92.56 151 ARG A CA 1
ATOM 1200 C C . ARG A 1 151 ? 1.419 -1.219 9.307 1.00 92.56 151 ARG A C 1
ATOM 1202 O O . ARG A 1 151 ? 1.281 -2.334 8.811 1.00 92.56 151 ARG A O 1
ATOM 1209 N N . HIS A 1 152 ? 2.052 -0.230 8.683 1.00 90.50 152 HIS A N 1
ATOM 1210 C CA . HIS A 1 152 ? 2.582 -0.306 7.318 1.00 90.50 152 HIS A CA 1
ATOM 1211 C C . HIS A 1 152 ? 4.082 -0.607 7.321 1.00 90.50 152 HIS A C 1
ATOM 1213 O O . HIS A 1 152 ? 4.924 0.289 7.224 1.00 90.50 152 HIS A O 1
ATOM 1219 N N . ILE A 1 153 ? 4.437 -1.887 7.414 1.00 86.38 153 ILE A N 1
ATOM 1220 C CA . ILE A 1 153 ? 5.835 -2.312 7.606 1.00 86.38 153 ILE A CA 1
ATOM 1221 C C . ILE A 1 153 ? 6.725 -2.107 6.372 1.00 86.38 153 ILE A C 1
ATOM 1223 O O . ILE A 1 153 ? 7.947 -2.075 6.489 1.00 86.38 153 ILE A O 1
ATOM 1227 N N . HIS A 1 154 ? 6.134 -1.946 5.185 1.00 80.56 154 HIS A N 1
ATOM 1228 C CA . HIS A 1 154 ? 6.857 -1.638 3.943 1.00 80.56 154 HIS A CA 1
ATOM 1229 C C . HIS A 1 154 ? 6.907 -0.137 3.623 1.00 80.56 154 HIS A C 1
ATOM 1231 O O . HIS A 1 154 ? 7.466 0.264 2.597 1.00 80.56 154 HIS A O 1
ATOM 1237 N N . GLY A 1 155 ? 6.371 0.698 4.513 1.00 80.06 155 GLY A N 1
ATOM 1238 C CA . GLY A 1 155 ? 6.106 2.100 4.238 1.00 80.06 155 GLY A CA 1
ATOM 1239 C C . GLY A 1 155 ? 4.715 2.318 3.649 1.00 80.06 155 GLY A C 1
ATOM 1240 O O . GLY A 1 155 ? 3.935 1.391 3.473 1.00 80.06 155 GLY A O 1
ATOM 1241 N N . GLU A 1 156 ? 4.428 3.574 3.339 1.00 81.69 156 GLU A N 1
ATOM 1242 C CA . GLU A 1 156 ? 3.139 4.035 2.824 1.00 81.69 156 GLU A CA 1
ATOM 1243 C C . GLU A 1 156 ? 3.339 4.842 1.534 1.00 81.69 156 GLU A C 1
ATOM 1245 O O . GLU A 1 156 ? 4.449 5.311 1.249 1.00 81.69 156 GLU A O 1
ATOM 1250 N N . ILE A 1 157 ? 2.265 5.000 0.762 1.00 79.12 157 ILE A N 1
ATOM 1251 C CA . ILE A 1 157 ? 2.239 5.692 -0.531 1.00 79.12 157 ILE A CA 1
ATOM 1252 C C . ILE A 1 157 ? 2.750 7.134 -0.422 1.00 79.12 157 ILE A C 1
ATOM 1254 O O . ILE A 1 157 ? 3.522 7.601 -1.262 1.00 79.12 157 ILE A O 1
ATOM 1258 N N . GLU A 1 158 ? 2.436 7.814 0.680 1.00 72.81 158 GLU A N 1
ATOM 1259 C CA . GLU A 1 158 ? 3.002 9.114 1.015 1.00 72.81 158 GLU A CA 1
ATOM 1260 C C . GLU A 1 158 ? 4.280 8.962 1.841 1.00 72.81 158 GLU A C 1
ATOM 1262 O O . GLU A 1 158 ? 4.328 9.136 3.058 1.00 72.81 158 GLU A O 1
ATOM 1267 N N . HIS A 1 159 ? 5.376 8.660 1.147 1.00 60.03 159 HIS A N 1
ATOM 1268 C CA . HIS A 1 159 ? 6.666 8.387 1.780 1.00 60.03 159 HIS A CA 1
ATOM 1269 C C . HIS A 1 159 ? 7.214 9.564 2.617 1.00 60.03 159 HIS A C 1
ATOM 1271 O O . HIS A 1 159 ? 7.963 9.357 3.573 1.00 60.03 159 HIS A O 1
ATOM 1277 N N . ASN A 1 160 ? 6.823 10.798 2.283 1.00 52.62 160 ASN A N 1
ATOM 1278 C CA . ASN A 1 160 ? 7.295 12.021 2.922 1.00 52.62 160 ASN A CA 1
ATOM 1279 C C . ASN A 1 160 ? 6.224 12.637 3.829 1.00 52.62 160 ASN A C 1
ATOM 1281 O O . ASN A 1 160 ? 5.589 13.628 3.463 1.00 52.62 160 ASN A O 1
ATOM 1285 N N . ARG A 1 161 ? 6.138 12.171 5.077 1.00 52.50 161 ARG A N 1
ATOM 1286 C CA . ARG A 1 161 ? 5.704 13.050 6.171 1.00 52.50 161 ARG A CA 1
ATOM 1287 C C . ARG A 1 161 ? 6.820 14.070 6.404 1.00 52.50 161 ARG A C 1
ATOM 1289 O O . ARG A 1 161 ? 7.601 13.950 7.341 1.00 52.50 161 ARG A O 1
ATOM 1296 N N . LYS A 1 162 ? 6.981 15.045 5.501 1.00 39.31 162 LYS A N 1
ATOM 1297 C CA . LYS A 1 162 ? 7.836 16.197 5.800 1.00 39.31 162 LYS A CA 1
ATOM 1298 C C . LYS A 1 162 ? 7.228 16.861 7.028 1.00 39.31 162 LYS A C 1
ATOM 1300 O O . LYS A 1 162 ? 6.087 17.321 6.976 1.00 39.31 162 LYS A O 1
ATOM 1305 N N . ILE A 1 163 ? 7.991 16.899 8.115 1.00 37.94 163 ILE A N 1
ATOM 1306 C CA . ILE A 1 163 ? 7.734 17.818 9.215 1.00 37.94 163 ILE A CA 1
ATOM 1307 C C . ILE A 1 163 ? 7.780 19.209 8.583 1.00 37.94 163 ILE A C 1
ATOM 1309 O O . ILE A 1 163 ? 8.843 19.710 8.228 1.00 37.94 163 ILE A O 1
ATOM 1313 N N . SER A 1 164 ? 6.619 19.822 8.379 1.00 35.47 164 SER A N 1
ATOM 1314 C CA . SER A 1 164 ? 6.536 21.272 8.300 1.00 35.47 164 SER A CA 1
ATOM 1315 C C . SER A 1 164 ? 6.781 21.793 9.716 1.00 35.47 164 SER A C 1
ATOM 1317 O O . SER A 1 164 ? 5.847 22.006 10.480 1.00 35.47 164 SER A O 1
ATOM 1319 N N . GLY A 1 165 ? 8.050 21.895 10.090 1.00 36.03 165 GLY A N 1
ATOM 1320 C CA . GLY A 1 165 ? 8.547 22.639 11.240 1.00 36.03 165 GLY A CA 1
ATOM 1321 C C . GLY A 1 165 ? 9.640 23.543 10.685 1.00 36.03 165 GLY A C 1
ATOM 1322 O O . GLY A 1 165 ? 10.387 23.121 9.810 1.00 36.03 165 GLY A O 1
ATOM 1323 N N . THR A 1 166 ? 9.762 24.807 11.041 1.00 30.28 166 THR A N 1
ATOM 1324 C CA . THR A 1 166 ? 9.252 25.559 12.183 1.00 30.28 166 THR A CA 1
ATOM 1325 C C . THR A 1 166 ? 9.349 27.027 11.773 1.00 30.28 166 THR A C 1
ATOM 1327 O O . THR A 1 166 ? 10.445 27.466 11.430 1.00 30.28 166 THR A O 1
ATOM 1330 N N . ASN A 1 167 ? 8.252 27.784 11.803 1.00 33.72 167 ASN A N 1
ATOM 1331 C CA . ASN A 1 167 ? 8.368 29.240 11.883 1.00 33.72 167 ASN A CA 1
ATOM 1332 C C . ASN A 1 167 ? 8.622 29.563 13.360 1.00 33.72 167 ASN A C 1
ATOM 1334 O O . ASN A 1 167 ? 7.669 29.621 14.135 1.00 33.72 167 ASN A O 1
ATOM 1338 N N . ASN A 1 168 ? 9.898 29.672 13.730 1.00 34.97 168 ASN A N 1
ATOM 1339 C CA . ASN A 1 168 ? 10.319 30.511 14.851 1.00 34.97 168 ASN A CA 1
ATOM 1340 C C . ASN A 1 168 ? 10.680 31.882 14.289 1.00 34.97 168 ASN A C 1
ATOM 1342 O O . ASN A 1 168 ? 11.418 31.897 13.276 1.00 34.97 168 ASN A O 1
#

Sequence (168 aa):
MNQEIPRALFIGNGINRVAPTAVSWGSLLENLSQKFNVDIDLQNDLKPFPLAFEEMLIGQKETNPNDMLKGMKQHIGHILTEATPHPSQLELHAKIMECGISEIITTNYDYNLERSIISDFDSQKKQLALNNQESKHSLYRGYWVEGITVRHIHGEIEHNRKISGTNN

Foldseek 3Di:
DPDDDADEAEDECVLLPPDPLRDDLLNLLVVLCVVVVNDFDPPDPVQPSVNSVVCQLVRDPPDNSVVSVVVSLLVSLVSQVVSDRDPVSLVVLLCVLVVPHQHYEYQDQEDSNQCSQPVPCVVCVCVQWPDLDDDPQDCRTWGHHPNHTYHNNNYHSCNDSPPPDDDD